Protein AF-A0A0P1M1V3-F1 (afdb_monomer_lite)

Structure (mmCIF, N/CA/C/O backbone):
data_AF-A0A0P1M1V3-F1
#
_entry.id   AF-A0A0P1M1V3-F1
#
loop_
_atom_site.group_PDB
_atom_site.id
_atom_site.type_symbol
_atom_site.label_atom_id
_atom_site.label_alt_id
_atom_site.label_comp_id
_atom_site.label_asym_id
_atom_site.label_entity_id
_atom_site.label_seq_id
_atom_site.pdbx_PDB_ins_code
_atom_site.Cartn_x
_atom_site.Cartn_y
_atom_site.Cartn_z
_atom_site.occupancy
_atom_site.B_iso_or_equiv
_atom_site.auth_seq_id
_atom_site.auth_comp_id
_atom_site.auth_asym_id
_atom_site.auth_atom_id
_atom_site.pdbx_PDB_model_num
ATOM 1 N N . MET A 1 1 ? 12.355 -4.492 -28.643 1.00 44.38 1 MET A N 1
ATOM 2 C CA . MET A 1 1 ? 11.705 -4.405 -27.320 1.00 44.38 1 MET A CA 1
ATOM 3 C C . MET A 1 1 ? 10.808 -3.177 -27.363 1.00 44.38 1 MET A C 1
ATOM 5 O O . MET A 1 1 ? 11.336 -2.089 -27.548 1.00 44.38 1 MET A O 1
ATOM 9 N N . LYS A 1 2 ? 9.476 -3.338 -27.398 1.00 42.91 2 LYS A N 1
ATOM 10 C CA . LYS A 1 2 ? 8.559 -2.183 -27.392 1.00 42.91 2 LYS A CA 1
ATOM 11 C C . LYS A 1 2 ? 8.750 -1.461 -26.060 1.00 42.91 2 LYS A C 1
ATOM 13 O O . LYS A 1 2 ? 8.721 -2.116 -25.024 1.00 42.91 2 LYS A O 1
ATOM 18 N N . VAL A 1 3 ? 8.984 -0.153 -26.103 1.00 54.47 3 VAL A N 1
ATOM 19 C CA . VAL A 1 3 ? 8.944 0.687 -24.904 1.00 54.47 3 VAL A CA 1
ATOM 20 C C . VAL A 1 3 ? 7.489 0.685 -24.451 1.00 54.47 3 VAL A C 1
ATOM 22 O O . VAL A 1 3 ? 6.629 1.232 -25.138 1.00 54.47 3 VAL A O 1
ATOM 25 N N . VAL A 1 4 ? 7.210 -0.041 -23.374 1.00 69.94 4 VAL A N 1
ATOM 26 C CA . VAL A 1 4 ? 5.900 -0.048 -22.723 1.00 69.94 4 VAL A CA 1
ATOM 27 C C . VAL A 1 4 ? 5.718 1.336 -22.102 1.00 69.94 4 VAL A C 1
ATOM 29 O O . VAL A 1 4 ? 6.609 1.815 -21.402 1.00 69.94 4 VAL A O 1
ATOM 32 N N . GLY A 1 5 ? 4.624 2.019 -22.435 1.00 79.00 5 GLY A N 1
ATOM 33 C CA . GLY A 1 5 ? 4.333 3.341 -21.879 1.00 79.00 5 GLY A CA 1
ATOM 34 C C . GLY A 1 5 ? 3.975 3.249 -20.395 1.00 79.00 5 GLY A C 1
ATOM 35 O O . GLY A 1 5 ? 3.451 2.235 -19.947 1.00 79.00 5 GLY A O 1
ATOM 36 N N . GLU A 1 6 ? 4.213 4.314 -19.632 1.00 81.06 6 GLU A N 1
ATOM 37 C CA . GLU A 1 6 ? 3.897 4.367 -18.195 1.00 81.06 6 GLU A CA 1
ATOM 38 C C . GLU A 1 6 ? 2.420 4.052 -17.902 1.00 81.06 6 GLU A C 1
ATOM 40 O O . GLU A 1 6 ? 2.117 3.287 -16.990 1.00 81.06 6 GLU A O 1
ATOM 45 N N . THR A 1 7 ? 1.500 4.560 -18.728 1.00 84.25 7 THR A N 1
ATOM 46 C CA . THR A 1 7 ? 0.062 4.259 -18.628 1.00 84.25 7 THR A CA 1
ATOM 47 C C . THR A 1 7 ? -0.229 2.763 -18.773 1.00 84.25 7 THR A C 1
ATOM 49 O O . THR A 1 7 ? -1.015 2.221 -18.004 1.00 84.25 7 THR A O 1
ATOM 52 N N . ASP A 1 8 ? 0.451 2.079 -19.696 1.00 92.00 8 ASP A N 1
ATOM 53 C CA . ASP A 1 8 ? 0.290 0.636 -19.923 1.00 92.00 8 ASP A CA 1
ATOM 54 C C . ASP A 1 8 ? 0.820 -0.169 -18.721 1.00 92.00 8 ASP A C 1
ATOM 56 O O . ASP A 1 8 ? 0.214 -1.152 -18.301 1.00 92.00 8 ASP A O 1
ATOM 60 N N . LEU A 1 9 ? 1.900 0.300 -18.076 1.00 95.38 9 LEU A N 1
ATOM 61 C CA . LEU A 1 9 ? 2.394 -0.303 -16.833 1.00 95.38 9 LEU A CA 1
ATOM 62 C C . LEU A 1 9 ? 1.395 -0.161 -15.684 1.00 95.38 9 LEU A C 1
ATOM 64 O O . LEU A 1 9 ? 1.157 -1.136 -14.971 1.00 95.38 9 LEU A O 1
ATOM 68 N N . ILE A 1 10 ? 0.804 1.022 -15.501 1.00 96.44 10 ILE A N 1
ATOM 69 C CA . ILE A 1 10 ? -0.176 1.271 -14.434 1.00 96.44 10 ILE A CA 1
ATOM 70 C C . ILE A 1 10 ? -1.425 0.417 -14.649 1.00 96.44 10 ILE A C 1
ATOM 72 O O . ILE A 1 10 ? -1.878 -0.244 -13.714 1.00 96.44 10 ILE A O 1
ATOM 76 N N . GLU A 1 11 ? -1.954 0.374 -15.874 1.00 96.75 11 GLU A N 1
ATOM 77 C CA . GLU A 1 11 ? -3.102 -0.470 -16.216 1.00 96.75 11 GLU A CA 1
ATOM 78 C C . GLU A 1 11 ? -2.796 -1.953 -15.990 1.00 96.75 11 GLU A C 1
ATOM 80 O O . GLU A 1 11 ? -3.601 -2.671 -15.389 1.00 96.75 11 GLU A O 1
ATOM 85 N N . ARG A 1 12 ? -1.603 -2.405 -16.398 1.00 97.00 12 ARG A N 1
ATOM 86 C CA . ARG A 1 12 ? -1.142 -3.777 -16.179 1.00 97.00 12 ARG A CA 1
ATOM 87 C C . ARG A 1 12 ? -1.042 -4.113 -14.693 1.00 97.00 12 ARG A C 1
ATOM 89 O O . ARG A 1 12 ? -1.574 -5.140 -14.275 1.00 97.00 12 ARG A O 1
ATOM 96 N N . PHE A 1 13 ? -0.408 -3.251 -13.900 1.00 97.94 13 PHE A N 1
ATOM 97 C CA . PHE A 1 13 ? -0.297 -3.437 -12.455 1.00 97.94 13 PHE A CA 1
ATOM 98 C C . PHE A 1 13 ? -1.668 -3.464 -11.792 1.00 97.94 13 PHE A C 1
ATOM 100 O O . PHE A 1 13 ? -1.939 -4.375 -11.016 1.00 97.94 13 PHE A O 1
ATOM 107 N N . LYS A 1 14 ? -2.540 -2.500 -12.113 1.00 98.00 14 LYS A N 1
ATOM 108 C CA . LYS A 1 14 ? -3.903 -2.439 -11.582 1.00 98.00 14 LYS A CA 1
ATOM 109 C C . LYS A 1 14 ? -4.644 -3.743 -11.855 1.00 98.00 14 LYS A C 1
ATOM 111 O O . LYS A 1 14 ? -5.178 -4.339 -10.924 1.00 98.00 14 LYS A O 1
ATOM 116 N N . PHE A 1 15 ? -4.626 -4.206 -13.105 1.00 97.38 15 PHE A N 1
ATOM 117 C CA . PHE A 1 15 ? -5.280 -5.449 -13.500 1.00 97.38 15 PHE A CA 1
ATOM 118 C C . PHE A 1 15 ? -4.774 -6.646 -12.685 1.00 97.38 15 PHE A C 1
ATOM 120 O O . PHE A 1 15 ? -5.569 -7.404 -12.132 1.00 97.38 15 PHE A O 1
ATOM 127 N N . GLU A 1 16 ? -3.456 -6.820 -12.587 1.00 97.81 16 GLU A N 1
ATOM 128 C CA . GLU A 1 16 ? -2.856 -7.949 -11.873 1.00 97.81 16 GLU A CA 1
ATOM 129 C C . GLU A 1 16 ? -3.094 -7.865 -10.353 1.00 97.81 16 GLU A C 1
ATOM 131 O O . GLU A 1 16 ? -3.438 -8.869 -9.726 1.00 97.81 16 GLU A O 1
ATOM 136 N N . PHE A 1 17 ? -3.003 -6.665 -9.770 1.00 97.75 17 PHE A N 1
ATOM 137 C CA . PHE A 1 17 ? -3.229 -6.413 -8.346 1.00 97.75 17 PHE A CA 1
ATOM 138 C C . PHE A 1 17 ? -4.689 -6.656 -7.937 1.00 97.75 17 PHE A C 1
ATOM 140 O O . PHE A 1 17 ? -4.954 -7.338 -6.944 1.00 97.75 17 PHE A O 1
ATOM 147 N N . GLU A 1 18 ? -5.652 -6.173 -8.725 1.00 96.94 18 GLU A N 1
ATOM 148 C CA . GLU A 1 18 ? -7.079 -6.423 -8.493 1.00 96.94 18 GLU A CA 1
ATOM 149 C C . GLU A 1 18 ? -7.430 -7.905 -8.704 1.00 96.94 18 GLU A C 1
ATOM 151 O O . GLU A 1 18 ? -8.215 -8.470 -7.938 1.00 96.94 18 GLU A O 1
ATOM 156 N N . ARG A 1 19 ? -6.790 -8.588 -9.669 1.00 95.31 19 ARG A N 1
ATOM 157 C CA . ARG A 1 19 ? -6.991 -10.030 -9.912 1.00 95.31 19 ARG A CA 1
ATOM 158 C C . ARG A 1 19 ? -6.643 -10.885 -8.692 1.00 95.31 19 ARG A C 1
ATOM 160 O O . ARG A 1 19 ? -7.320 -11.881 -8.434 1.00 95.31 19 ARG A O 1
ATOM 167 N N . VAL A 1 20 ? -5.613 -10.510 -7.932 1.00 92.88 20 VAL A N 1
ATOM 168 C CA . VAL A 1 20 ? -5.232 -11.199 -6.682 1.00 92.88 20 VAL A CA 1
ATOM 169 C C . VAL A 1 20 ? -6.001 -10.696 -5.453 1.00 92.88 20 VAL A C 1
ATOM 171 O O . VAL A 1 20 ? -5.816 -11.209 -4.350 1.00 92.88 20 VAL A O 1
ATOM 174 N N . GLY A 1 21 ? -6.934 -9.756 -5.635 1.00 94.56 21 GLY A N 1
ATOM 175 C CA . GLY A 1 21 ? -7.837 -9.253 -4.599 1.00 94.56 21 GLY A CA 1
ATOM 176 C C . GLY A 1 21 ? -7.359 -7.991 -3.881 1.00 94.56 21 GLY A C 1
ATOM 177 O O . GLY A 1 21 ? -7.905 -7.668 -2.827 1.00 94.56 21 GLY A O 1
ATOM 178 N N . GLY A 1 22 ? -6.342 -7.306 -4.407 1.00 96.75 22 GLY A N 1
ATOM 179 C CA . GLY A 1 22 ? -5.983 -5.960 -3.972 1.00 96.75 22 GLY A CA 1
ATOM 180 C C . GLY A 1 22 ? -7.039 -4.929 -4.382 1.00 96.75 22 GLY A C 1
ATOM 181 O O . GLY A 1 22 ? -7.822 -5.156 -5.302 1.00 96.75 22 GLY A O 1
ATOM 182 N N . ILE A 1 23 ? -7.071 -3.793 -3.688 1.00 98.06 23 ILE A N 1
ATOM 183 C CA . ILE A 1 23 ? -7.989 -2.685 -3.977 1.00 98.06 23 ILE A CA 1
ATOM 184 C C . ILE A 1 23 ? -7.159 -1.496 -4.451 1.00 98.06 23 ILE A C 1
ATOM 186 O O . ILE A 1 23 ? -6.410 -0.909 -3.669 1.00 98.06 23 ILE A O 1
ATOM 190 N N . PHE A 1 24 ? -7.268 -1.161 -5.734 1.00 98.19 24 PHE A N 1
ATOM 191 C CA . PHE A 1 24 ? -6.485 -0.100 -6.360 1.00 98.19 24 PHE A CA 1
ATOM 192 C C . PHE A 1 24 ? -7.276 1.209 -6.429 1.00 98.19 24 PHE A C 1
ATOM 194 O O . PHE A 1 24 ? -8.416 1.237 -6.892 1.00 98.19 24 PHE A O 1
ATOM 201 N N . ILE A 1 25 ? -6.661 2.309 -6.002 1.00 98.06 25 ILE A N 1
ATOM 202 C CA . ILE A 1 25 ? -7.234 3.654 -6.045 1.00 98.06 25 ILE A CA 1
ATOM 203 C C . ILE A 1 25 ? -6.195 4.582 -6.664 1.00 98.06 25 ILE A C 1
ATOM 205 O O . ILE A 1 25 ? -5.116 4.766 -6.114 1.00 98.06 25 ILE A O 1
ATOM 209 N N . GLU A 1 26 ? -6.522 5.203 -7.791 1.00 96.44 26 GLU A N 1
ATOM 210 C CA . GLU A 1 26 ? -5.705 6.285 -8.337 1.00 96.44 26 GLU A CA 1
ATOM 211 C C . GLU A 1 26 ? -6.195 7.620 -7.775 1.00 96.44 26 GLU A C 1
ATOM 213 O O . GLU A 1 26 ? -7.395 7.900 -7.768 1.00 96.44 26 GLU A O 1
ATOM 218 N N . THR A 1 27 ? -5.281 8.435 -7.259 1.00 95.44 27 THR A N 1
ATOM 219 C CA . THR A 1 27 ? -5.608 9.706 -6.608 1.00 95.44 27 THR A CA 1
ATOM 220 C C . THR A 1 27 ? -4.494 10.729 -6.823 1.00 95.44 27 THR A C 1
ATOM 222 O O . THR A 1 27 ? -3.451 10.435 -7.391 1.00 95.44 27 THR A O 1
ATOM 225 N N . THR A 1 28 ? -4.723 11.967 -6.395 1.00 93.06 28 THR A N 1
ATOM 226 C CA . THR A 1 28 ? -3.677 12.984 -6.227 1.00 93.06 28 THR A CA 1
ATOM 227 C C . THR A 1 28 ? -3.294 13.107 -4.753 1.00 93.06 28 THR A C 1
ATOM 229 O O . THR A 1 28 ? -4.024 12.606 -3.886 1.00 93.06 28 THR A O 1
ATOM 232 N N . SER A 1 29 ? -2.219 13.843 -4.448 1.00 86.94 29 SER A N 1
ATOM 233 C CA . SER A 1 29 ? -1.828 14.174 -3.069 1.00 86.94 29 SER A CA 1
ATOM 234 C C . SER A 1 29 ? -2.976 14.800 -2.269 1.00 86.94 29 SER A C 1
ATOM 236 O O . SER A 1 29 ? -3.215 14.425 -1.123 1.00 86.94 29 SER A O 1
ATOM 238 N N . GLN A 1 30 ? -3.768 15.685 -2.889 1.00 87.69 30 GLN A N 1
ATOM 239 C CA . GLN A 1 30 ? -4.924 16.319 -2.237 1.00 87.69 30 GLN A CA 1
ATOM 240 C C . GLN A 1 30 ? -6.066 15.329 -1.956 1.00 87.69 30 GLN A C 1
ATOM 242 O O . GLN A 1 30 ? -6.854 15.539 -1.035 1.00 87.69 30 GLN A O 1
ATOM 247 N N . GLY A 1 31 ? -6.167 14.245 -2.729 1.00 93.56 31 GLY A N 1
ATOM 248 C CA . GLY A 1 31 ? -7.190 13.217 -2.550 1.00 93.56 31 GLY A CA 1
ATOM 249 C C . GLY A 1 31 ? -6.849 12.153 -1.500 1.00 93.56 31 GLY A C 1
ATOM 250 O O . GLY A 1 31 ? -7.742 11.400 -1.110 1.00 93.56 31 GLY A O 1
ATOM 251 N N . ILE A 1 32 ? -5.602 12.088 -1.008 1.00 94.94 32 ILE A N 1
ATOM 252 C CA . ILE A 1 32 ? -5.156 11.078 -0.027 1.00 94.94 32 ILE A CA 1
ATOM 253 C C . ILE A 1 32 ? -6.049 11.090 1.218 1.00 94.94 32 ILE A C 1
ATOM 255 O O . ILE A 1 32 ? -6.555 10.043 1.622 1.00 94.94 32 ILE A O 1
ATOM 259 N N . PHE A 1 33 ? -6.291 12.273 1.796 1.00 95.38 33 PHE A N 1
ATOM 260 C CA . PHE A 1 33 ? -7.078 12.414 3.024 1.00 95.38 33 PHE A CA 1
ATOM 261 C C . PHE A 1 33 ? -8.481 11.822 2.882 1.00 95.38 33 PHE A C 1
ATOM 263 O O . PHE A 1 33 ? -8.921 11.041 3.725 1.00 95.38 33 PHE A O 1
ATOM 270 N N . ASN A 1 34 ? -9.175 12.176 1.798 1.00 96.56 34 ASN A N 1
ATOM 271 C CA . ASN A 1 34 ? -10.555 11.762 1.564 1.00 96.56 34 ASN A CA 1
ATOM 272 C C . ASN A 1 34 ? -10.647 10.254 1.319 1.00 96.56 34 ASN A C 1
ATOM 274 O O . ASN A 1 34 ? -11.517 9.592 1.883 1.00 96.56 34 ASN A O 1
ATOM 278 N N . ASN A 1 35 ? -9.726 9.699 0.525 1.00 97.81 35 ASN A N 1
ATOM 279 C CA . ASN A 1 35 ? -9.689 8.264 0.254 1.00 97.81 35 ASN A CA 1
ATOM 280 C C . ASN A 1 35 ? -9.399 7.460 1.527 1.00 97.81 35 ASN A C 1
ATOM 282 O O . ASN A 1 35 ? -10.133 6.524 1.838 1.00 97.81 35 ASN A O 1
ATOM 286 N N . ILE A 1 36 ? -8.393 7.852 2.313 1.00 97.44 36 ILE A N 1
ATOM 287 C CA . ILE A 1 36 ? -8.054 7.149 3.557 1.00 97.44 36 ILE A CA 1
ATOM 288 C C . ILE A 1 36 ? -9.161 7.310 4.603 1.00 97.44 36 ILE A C 1
ATOM 290 O O . ILE A 1 36 ? -9.512 6.334 5.258 1.00 97.44 36 ILE A O 1
ATOM 294 N N . SER A 1 37 ? -9.782 8.486 4.719 1.00 97.19 37 SER A N 1
ATOM 295 C CA . SER A 1 37 ? -10.926 8.696 5.622 1.00 97.19 37 SER A CA 1
ATOM 296 C C . SER A 1 37 ? -12.135 7.833 5.245 1.00 97.19 37 SER A C 1
ATOM 298 O O . SER A 1 37 ? -12.819 7.291 6.119 1.00 97.19 37 SER A O 1
ATOM 300 N N . SER A 1 38 ? -12.376 7.654 3.942 1.00 97.69 38 SER A N 1
ATOM 301 C CA . SER A 1 38 ? -13.408 6.748 3.433 1.00 97.69 38 SER A CA 1
ATOM 302 C C . SER A 1 38 ? -13.100 5.289 3.784 1.00 97.69 38 SER A C 1
ATOM 304 O O . SER A 1 38 ? -13.979 4.581 4.279 1.00 97.69 38 SER A O 1
ATOM 306 N N . ILE A 1 39 ? -11.843 4.850 3.620 1.00 97.81 39 ILE A N 1
ATOM 307 C CA . ILE A 1 39 ? -11.395 3.505 4.019 1.00 97.81 39 ILE A CA 1
ATOM 308 C C . ILE A 1 39 ? -11.557 3.312 5.531 1.00 97.81 39 ILE A C 1
ATOM 310 O O . ILE A 1 39 ? -12.127 2.312 5.954 1.00 97.81 39 ILE A O 1
ATOM 314 N N . ILE A 1 40 ? -11.128 4.281 6.345 1.00 97.19 40 ILE A N 1
ATOM 315 C CA . ILE A 1 40 ? -11.256 4.241 7.810 1.00 97.19 40 ILE A CA 1
ATOM 316 C C . ILE A 1 40 ? -12.704 4.038 8.239 1.00 97.19 40 ILE A C 1
ATOM 318 O O . ILE A 1 40 ? -12.981 3.190 9.087 1.00 97.19 40 ILE A O 1
ATOM 322 N N . THR A 1 41 ? -13.623 4.774 7.618 1.00 96.88 41 THR A N 1
ATOM 323 C CA . THR A 1 41 ? -15.054 4.682 7.917 1.00 96.88 41 THR A CA 1
ATOM 324 C C . THR A 1 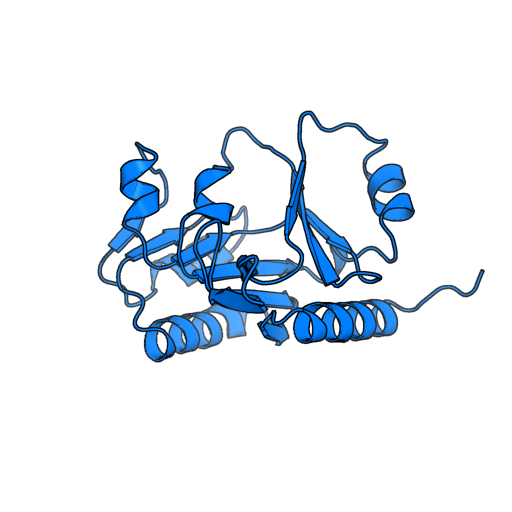41 ? -15.635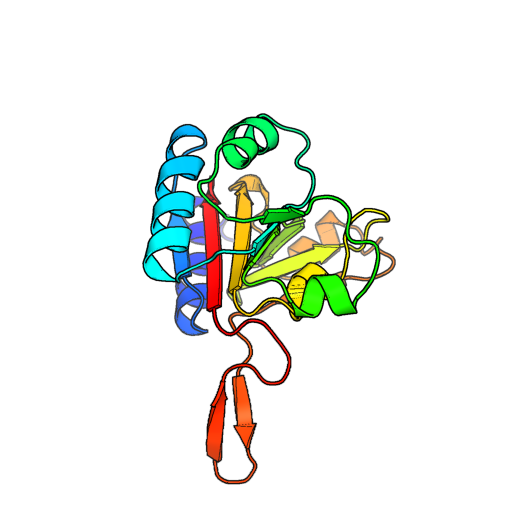 3.345 7.456 1.00 96.88 41 THR A C 1
ATOM 326 O O . THR A 1 41 ? -16.312 2.667 8.224 1.00 96.88 41 THR A O 1
ATOM 329 N N . THR A 1 42 ? -15.343 2.943 6.218 1.00 96.75 42 THR A N 1
ATOM 330 C CA . THR A 1 42 ? -15.867 1.711 5.602 1.00 96.75 42 THR A CA 1
ATOM 331 C C . THR A 1 42 ? -15.402 0.462 6.347 1.00 96.75 42 THR A C 1
ATOM 333 O O . THR A 1 42 ? -16.170 -0.477 6.540 1.00 96.75 42 THR A O 1
ATOM 336 N N . GLU A 1 43 ? -14.148 0.458 6.790 1.00 96.25 43 GLU A N 1
ATOM 337 C CA . GLU A 1 43 ? -13.507 -0.685 7.436 1.00 96.25 43 GLU A CA 1
ATOM 338 C C . GLU A 1 43 ? -13.536 -0.625 8.971 1.00 96.25 43 GLU A C 1
ATOM 340 O O . GLU A 1 43 ? -12.967 -1.502 9.631 1.00 96.25 43 GLU A O 1
ATOM 345 N N . ASN A 1 44 ? -14.177 0.404 9.541 1.00 96.19 44 ASN A N 1
ATOM 346 C CA . ASN A 1 44 ? -14.255 0.657 10.980 1.00 96.19 44 ASN A CA 1
ATOM 347 C C . ASN A 1 44 ? -12.869 0.582 11.662 1.00 96.19 44 ASN A C 1
ATOM 349 O O . ASN A 1 44 ? -12.637 -0.215 12.578 1.00 96.19 44 ASN A O 1
ATOM 353 N N . ILE A 1 45 ? -11.911 1.351 11.138 1.00 97.19 45 ILE A N 1
ATOM 354 C CA . ILE A 1 45 ? -10.528 1.429 11.638 1.00 97.19 45 ILE A CA 1
ATOM 355 C C . ILE A 1 45 ? -10.489 2.405 12.818 1.00 97.19 45 ILE A C 1
ATOM 357 O O . ILE A 1 45 ? -10.803 3.582 12.665 1.00 97.19 45 ILE A O 1
ATOM 361 N N . ALA A 1 46 ? -10.059 1.941 13.990 1.00 96.44 46 ALA A N 1
ATOM 362 C CA . ALA A 1 46 ? -9.919 2.762 15.191 1.00 96.44 46 ALA A CA 1
ATOM 363 C C . ALA A 1 46 ? -8.451 3.021 15.557 1.00 96.44 46 ALA A C 1
ATOM 365 O O . ALA A 1 46 ? -8.123 4.082 16.089 1.00 96.44 46 ALA A O 1
ATOM 366 N N . ARG A 1 47 ? -7.560 2.064 15.286 1.00 96.88 47 ARG A N 1
ATOM 367 C CA . ARG A 1 47 ? -6.127 2.149 15.585 1.00 96.88 47 ARG A CA 1
ATOM 368 C C . ARG A 1 47 ? -5.309 1.951 14.323 1.00 96.88 47 ARG A C 1
ATOM 370 O O . ARG A 1 47 ? -5.417 0.914 13.669 1.00 96.88 47 ARG A O 1
ATOM 377 N N . VAL A 1 48 ? -4.455 2.920 14.019 1.00 97.00 48 VAL A N 1
ATOM 378 C CA . VAL A 1 48 ? -3.636 2.908 12.808 1.00 97.00 48 VAL A CA 1
ATOM 379 C C . VAL A 1 48 ? -2.161 3.076 13.143 1.00 97.00 48 VAL A C 1
ATOM 381 O O . VAL A 1 48 ? -1.790 3.915 13.966 1.00 97.00 48 VAL A O 1
ATOM 384 N N . PHE A 1 49 ? -1.313 2.279 12.498 1.00 96.31 49 PHE A N 1
ATOM 385 C CA . PHE A 1 49 ? 0.111 2.580 12.401 1.00 96.31 49 PHE A CA 1
ATOM 386 C C . PHE A 1 49 ? 0.385 3.401 11.146 1.00 96.31 49 PHE A C 1
ATOM 388 O O . PHE A 1 49 ? -0.125 3.069 10.080 1.00 96.31 49 PHE A O 1
ATOM 395 N N . ILE A 1 50 ? 1.218 4.430 11.260 1.00 95.31 50 ILE A N 1
ATOM 396 C CA . ILE A 1 50 ? 1.618 5.275 10.136 1.00 95.31 50 ILE A CA 1
ATOM 397 C C . ILE A 1 50 ? 3.139 5.262 10.051 1.00 95.31 50 ILE A C 1
ATOM 399 O O . ILE A 1 50 ? 3.825 5.692 10.980 1.00 95.31 50 ILE A O 1
ATOM 403 N N . GLU A 1 51 ? 3.658 4.734 8.943 1.00 93.44 51 GLU A N 1
ATOM 404 C CA . GLU A 1 51 ? 5.071 4.872 8.603 1.00 93.44 51 GLU A CA 1
ATOM 405 C C . GLU A 1 51 ? 5.395 6.351 8.376 1.00 93.44 51 GLU A C 1
ATOM 407 O O . GLU A 1 51 ? 4.576 7.092 7.846 1.00 93.44 51 GLU A O 1
ATOM 412 N N . LYS A 1 52 ? 6.597 6.779 8.756 1.00 90.94 52 LYS A N 1
ATOM 413 C CA . LYS A 1 52 ? 7.059 8.137 8.479 1.00 90.94 52 LYS A CA 1
ATOM 414 C C . LYS A 1 52 ? 7.245 8.346 6.972 1.00 90.94 52 LYS A C 1
ATOM 416 O O . LYS A 1 52 ? 8.021 7.620 6.349 1.00 90.94 52 LYS A O 1
ATOM 421 N N . PHE A 1 53 ? 6.602 9.366 6.416 1.00 87.75 53 PHE A N 1
ATOM 422 C CA . PHE A 1 53 ? 6.807 9.811 5.041 1.00 87.75 53 PHE A CA 1
ATOM 423 C C . PHE A 1 53 ? 7.727 11.044 5.012 1.00 87.75 53 PHE A C 1
ATOM 425 O O . PHE A 1 53 ? 7.619 11.946 5.833 1.00 87.75 53 PHE A O 1
ATOM 432 N N . GLU A 1 54 ? 8.653 11.124 4.055 1.00 76.06 54 GLU A N 1
ATOM 433 C CA . GLU A 1 54 ? 9.561 12.280 3.903 1.00 76.06 54 GLU A CA 1
ATOM 434 C C . GLU A 1 54 ? 8.932 13.416 3.068 1.00 76.06 54 GLU A C 1
ATOM 436 O O . GLU A 1 54 ? 9.611 14.093 2.299 1.00 76.06 54 GLU A O 1
ATOM 441 N N . ASN A 1 55 ? 7.614 13.600 3.165 1.00 82.19 55 ASN A N 1
ATOM 442 C CA . ASN A 1 55 ? 6.852 14.553 2.359 1.00 82.19 55 ASN A CA 1
ATOM 443 C C . ASN A 1 55 ? 5.601 15.060 3.108 1.00 82.19 55 ASN A C 1
ATOM 445 O O . ASN A 1 55 ? 5.363 14.735 4.269 1.00 82.19 55 ASN A O 1
ATOM 449 N N . GLU A 1 56 ? 4.784 15.855 2.418 1.00 87.31 56 GLU A N 1
ATOM 450 C CA . GLU A 1 56 ? 3.539 16.451 2.926 1.00 87.31 56 GLU A CA 1
ATOM 451 C C . GLU A 1 56 ? 2.473 15.439 3.393 1.00 87.31 56 GLU A C 1
ATOM 453 O O . GLU A 1 56 ? 1.515 15.822 4.067 1.00 87.31 56 GLU A O 1
ATOM 458 N N . ILE A 1 57 ? 2.633 14.146 3.086 1.00 88.56 57 ILE A N 1
ATOM 459 C CA . ILE A 1 57 ? 1.692 13.094 3.490 1.00 88.56 57 ILE A CA 1
ATOM 460 C C . ILE A 1 57 ? 1.624 12.988 5.016 1.00 88.56 57 ILE A C 1
ATOM 462 O O . ILE A 1 57 ? 0.529 12.834 5.554 1.00 88.56 57 ILE A O 1
ATOM 466 N N . ASP A 1 58 ? 2.744 13.138 5.729 1.00 89.94 58 ASP A N 1
ATOM 467 C CA . ASP A 1 58 ? 2.758 13.071 7.197 1.00 89.94 58 ASP A CA 1
ATOM 468 C C . ASP A 1 58 ? 1.794 14.093 7.824 1.00 89.94 58 ASP A C 1
ATOM 470 O O . ASP A 1 58 ? 1.100 13.786 8.794 1.00 89.94 58 ASP A O 1
ATOM 474 N N . ASP A 1 59 ? 1.709 15.302 7.266 1.00 89.88 59 ASP A N 1
ATOM 475 C CA . ASP A 1 59 ? 0.817 16.350 7.770 1.00 89.88 59 ASP A CA 1
ATOM 476 C C . ASP A 1 59 ? -0.649 16.087 7.421 1.00 89.88 59 ASP A C 1
ATOM 478 O O . ASP A 1 59 ? -1.542 16.355 8.229 1.00 89.88 59 ASP A O 1
ATOM 482 N N . ILE A 1 60 ? -0.902 15.489 6.257 1.00 90.69 60 ILE A N 1
ATOM 483 C CA . ILE A 1 60 ? -2.242 15.059 5.853 1.00 90.69 60 ILE A CA 1
ATOM 484 C C . ILE A 1 60 ? -2.760 13.976 6.811 1.00 90.69 60 ILE A C 1
ATOM 486 O O . ILE A 1 60 ? -3.893 14.053 7.295 1.00 90.69 60 ILE A O 1
ATOM 490 N N . LEU A 1 61 ? -1.929 12.979 7.117 1.00 92.12 61 LEU A N 1
ATOM 491 C CA . LEU A 1 61 ? -2.336 11.802 7.880 1.00 92.12 61 LEU A CA 1
ATOM 492 C C . LEU A 1 61 ? -2.502 12.059 9.389 1.00 92.12 61 LEU A C 1
ATOM 494 O O . LEU A 1 61 ? -3.247 11.336 10.050 1.00 92.12 61 LEU A O 1
ATOM 498 N N . LYS A 1 62 ? -1.879 13.104 9.951 1.00 89.25 62 LYS A N 1
ATOM 499 C CA . LYS A 1 62 ? -2.064 13.492 11.369 1.00 89.25 62 LYS A CA 1
ATOM 500 C C . LYS A 1 62 ? -3.507 13.862 11.719 1.00 89.25 62 LYS A C 1
ATOM 502 O O . LYS A 1 62 ? -3.887 13.773 12.881 1.00 89.25 62 LYS A O 1
ATOM 507 N N . ASN A 1 63 ? -4.299 14.274 10.729 1.00 90.06 63 ASN A N 1
ATOM 508 C CA . ASN A 1 63 ? -5.668 14.758 10.921 1.00 90.06 63 ASN A CA 1
ATOM 509 C C . ASN A 1 63 ? -6.737 13.664 10.746 1.00 90.06 63 ASN A C 1
ATOM 511 O O . ASN A 1 63 ? -7.931 13.965 10.710 1.00 90.06 63 ASN A O 1
ATOM 515 N N . LEU A 1 64 ? -6.334 12.398 10.595 1.00 93.25 64 LEU A N 1
ATOM 516 C CA . LEU A 1 64 ? -7.272 11.290 10.438 1.00 93.25 64 LEU A CA 1
ATOM 517 C C . LEU A 1 64 ? -8.115 11.101 11.704 1.00 93.25 64 LEU A C 1
ATOM 519 O O . LEU A 1 64 ? -7.609 11.093 12.825 1.00 93.25 64 LEU A O 1
ATOM 523 N N . SER A 1 65 ? -9.419 10.907 11.516 1.00 94.00 65 SER A N 1
ATOM 524 C CA . SER A 1 65 ? -10.367 10.682 12.612 1.00 94.00 65 SER A CA 1
ATOM 525 C C . SER A 1 65 ? -10.336 9.223 13.070 1.00 94.00 65 SER A C 1
ATOM 527 O O . SER A 1 65 ? -11.173 8.417 12.677 1.00 94.00 65 SER A O 1
ATOM 529 N N . VAL A 1 66 ? -9.346 8.887 13.896 1.00 95.00 66 VAL A N 1
ATOM 530 C CA . VAL A 1 66 ? -9.157 7.563 14.508 1.00 95.00 66 VAL A CA 1
ATOM 531 C C . VAL A 1 66 ? -8.958 7.704 16.016 1.00 95.00 66 VAL A C 1
ATOM 533 O O . VAL A 1 66 ? -8.582 8.762 16.513 1.00 95.00 66 VAL A O 1
ATOM 536 N N . THR A 1 67 ? -9.192 6.632 16.769 1.00 95.88 67 THR A N 1
ATOM 537 C CA . THR A 1 67 ? -8.978 6.625 18.223 1.00 95.88 67 THR A CA 1
ATOM 538 C C . THR A 1 67 ? -7.498 6.718 18.587 1.00 95.88 67 THR A C 1
ATOM 540 O O . THR A 1 67 ? -7.154 7.330 19.595 1.00 95.88 67 THR A O 1
ATOM 543 N N . GLN A 1 68 ? -6.618 6.098 17.796 1.00 95.38 68 GLN A N 1
ATOM 544 C CA . GLN A 1 68 ? -5.188 6.077 18.082 1.00 95.38 68 GLN A CA 1
ATOM 545 C C . GLN A 1 68 ? -4.347 6.029 16.804 1.00 95.38 68 GLN A C 1
ATOM 547 O O . GLN A 1 68 ? -4.556 5.171 15.946 1.00 95.38 68 GLN A O 1
ATOM 552 N N . ILE A 1 69 ? -3.343 6.905 16.735 1.00 95.38 69 ILE A N 1
ATOM 553 C CA . ILE A 1 69 ? -2.280 6.885 15.726 1.00 95.38 69 ILE A CA 1
ATOM 554 C C . ILE A 1 69 ? -0.978 6.457 16.404 1.00 95.38 69 ILE A C 1
ATOM 556 O O . ILE A 1 69 ? -0.588 7.020 17.427 1.00 95.38 69 ILE A O 1
ATOM 560 N N . ILE A 1 70 ? -0.303 5.460 15.836 1.00 94.38 70 ILE A N 1
ATOM 561 C CA . ILE A 1 70 ? 0.997 4.961 16.291 1.00 94.38 70 ILE A CA 1
ATOM 562 C C . ILE A 1 70 ? 2.015 5.208 15.180 1.00 94.38 70 ILE A C 1
ATOM 564 O O . ILE A 1 70 ? 1.838 4.744 14.062 1.00 94.38 70 ILE A O 1
ATOM 568 N N . THR A 1 71 ? 3.101 5.908 15.486 1.00 92.50 71 THR A N 1
ATOM 569 C CA . THR A 1 71 ? 4.192 6.171 14.525 1.00 92.50 71 THR A CA 1
ATOM 570 C C . THR A 1 71 ? 5.488 5.459 14.901 1.00 92.50 71 THR A C 1
ATOM 572 O O . THR A 1 71 ? 6.332 5.205 14.048 1.00 92.50 71 THR A O 1
ATOM 575 N N . GLN A 1 72 ? 5.642 5.095 16.175 1.00 91.31 72 GLN A N 1
ATOM 576 C CA . GLN A 1 72 ? 6.792 4.363 16.700 1.00 91.31 72 GLN A CA 1
ATOM 577 C C . GLN A 1 72 ? 6.291 3.226 17.598 1.00 91.31 72 GLN A C 1
ATOM 579 O O . GLN A 1 72 ? 6.019 3.452 18.776 1.00 91.31 72 GLN A O 1
ATOM 584 N N . PRO A 1 73 ? 6.084 2.019 17.051 1.00 89.44 73 PRO A N 1
ATOM 585 C CA . PRO A 1 73 ? 5.689 0.872 17.848 1.00 89.44 73 PRO A CA 1
ATOM 586 C C . PRO A 1 73 ? 6.850 0.435 18.747 1.00 89.44 73 PRO A C 1
ATOM 588 O O . PRO A 1 73 ? 7.996 0.365 18.308 1.00 89.44 73 PRO A O 1
ATOM 591 N N . HIS A 1 74 ? 6.548 0.101 19.998 1.00 89.12 74 HIS A N 1
ATOM 592 C CA . HIS A 1 74 ? 7.554 -0.365 20.961 1.00 89.12 74 HIS A CA 1
ATOM 593 C C . HIS A 1 74 ? 7.602 -1.892 21.079 1.00 89.12 74 HIS A C 1
ATOM 595 O O . HIS A 1 74 ? 8.521 -2.432 21.692 1.00 89.12 74 HIS A O 1
ATOM 601 N N . SER A 1 75 ? 6.622 -2.597 20.505 1.00 90.44 75 SER A N 1
ATOM 602 C CA . SER A 1 75 ? 6.577 -4.057 20.508 1.00 90.44 75 SER A CA 1
ATOM 603 C C . SER A 1 75 ? 5.758 -4.616 19.340 1.00 90.44 75 SER A C 1
ATOM 605 O O . SER A 1 75 ? 4.979 -3.908 18.693 1.00 90.44 75 SER A O 1
ATOM 607 N N . ILE A 1 76 ? 5.932 -5.911 19.068 1.00 88.50 76 ILE A N 1
ATOM 608 C CA . ILE A 1 76 ? 5.174 -6.630 18.036 1.00 88.50 76 ILE A CA 1
ATOM 609 C C . ILE A 1 76 ? 3.706 -6.776 18.457 1.00 88.50 76 ILE A C 1
ATOM 611 O O . ILE A 1 76 ? 2.812 -6.659 17.624 1.00 88.50 76 ILE A O 1
ATOM 615 N N . GLU A 1 77 ? 3.444 -6.963 19.749 1.00 89.88 77 GLU A N 1
ATOM 616 C CA . GLU A 1 77 ? 2.102 -7.107 20.319 1.00 89.88 77 GLU A CA 1
ATOM 617 C C . GLU A 1 77 ? 1.273 -5.837 20.119 1.00 89.88 77 GLU A C 1
ATOM 619 O O . GLU A 1 77 ? 0.079 -5.922 19.844 1.00 89.88 77 GLU A O 1
ATOM 624 N N . GLN A 1 78 ? 1.902 -4.658 20.188 1.00 90.44 78 GLN A N 1
ATOM 625 C CA . GLN A 1 78 ? 1.233 -3.399 19.868 1.00 90.44 78 GLN A CA 1
ATOM 626 C C . GLN A 1 78 ? 0.782 -3.365 18.399 1.00 90.44 78 GLN A C 1
ATOM 628 O O . GLN A 1 78 ? -0.345 -2.968 18.112 1.00 90.44 78 GLN A O 1
ATOM 633 N N . LEU A 1 79 ? 1.628 -3.834 17.473 1.00 89.62 79 LEU A N 1
ATOM 634 C CA . LEU A 1 79 ? 1.294 -3.952 16.046 1.00 89.62 79 LEU A CA 1
ATOM 635 C C . LEU A 1 79 ? 0.300 -5.085 15.743 1.00 89.62 79 LEU A C 1
ATOM 637 O O . LEU A 1 79 ? -0.331 -5.074 14.692 1.00 89.62 79 LEU A O 1
ATOM 641 N N . ALA A 1 80 ? 0.128 -6.053 16.639 1.00 88.69 80 ALA A N 1
ATOM 642 C CA . ALA A 1 80 ? -0.914 -7.070 16.513 1.00 88.69 80 ALA A CA 1
ATOM 643 C C . ALA A 1 80 ? -2.305 -6.551 16.937 1.00 88.69 80 ALA A C 1
ATOM 645 O O . ALA A 1 80 ? -3.314 -7.172 16.619 1.00 88.69 80 ALA A O 1
ATOM 646 N N . GLN A 1 81 ? -2.368 -5.424 17.657 1.00 90.88 81 GLN A N 1
ATOM 647 C CA . GLN A 1 81 ? -3.611 -4.822 18.163 1.00 90.88 81 GLN A CA 1
ATOM 648 C C . GLN A 1 81 ? -4.125 -3.647 17.318 1.00 90.88 81 GLN A C 1
ATOM 650 O O . GLN A 1 81 ? -5.174 -3.076 17.641 1.00 90.88 81 GLN A O 1
ATOM 655 N N . ILE A 1 82 ? -3.388 -3.250 16.277 1.00 94.25 82 ILE A N 1
ATOM 656 C CA . ILE A 1 82 ? -3.826 -2.212 15.340 1.00 94.25 82 ILE A CA 1
ATOM 657 C C . ILE A 1 82 ? -4.722 -2.795 14.253 1.00 94.25 82 ILE A C 1
ATOM 659 O O . ILE A 1 82 ? -4.579 -3.942 13.833 1.00 94.25 82 ILE A O 1
ATOM 663 N N . ASP A 1 83 ? -5.638 -1.967 13.771 1.00 96.00 83 ASP A N 1
ATOM 664 C CA . ASP A 1 83 ? -6.585 -2.354 12.735 1.00 96.00 83 ASP A CA 1
ATOM 665 C C . ASP A 1 83 ? -5.957 -2.231 11.346 1.00 96.00 83 ASP A C 1
ATOM 667 O O . ASP A 1 83 ? -6.154 -3.092 10.488 1.00 96.00 83 ASP A O 1
ATOM 671 N N . ALA A 1 84 ? -5.188 -1.164 11.125 1.00 97.06 84 ALA A N 1
ATOM 672 C CA . ALA A 1 84 ? -4.576 -0.888 9.838 1.00 97.06 84 ALA A CA 1
ATOM 673 C C . ALA A 1 84 ? -3.154 -0.339 9.958 1.00 97.06 84 ALA A C 1
ATOM 675 O O . ALA A 1 84 ? -2.808 0.334 10.930 1.00 97.06 84 ALA A O 1
ATOM 676 N N . SER A 1 85 ? -2.347 -0.577 8.932 1.00 96.62 85 SER A N 1
ATOM 677 C CA . SER A 1 85 ? -1.101 0.148 8.691 1.00 96.62 85 SER A CA 1
ATOM 678 C C . SER A 1 85 ? -1.208 1.001 7.437 1.00 96.62 85 SER A C 1
ATOM 680 O O . SER A 1 85 ? -1.779 0.576 6.435 1.00 96.62 85 SER A O 1
ATOM 682 N N . ILE A 1 86 ? -0.632 2.197 7.491 1.00 96.94 86 ILE A N 1
ATOM 683 C CA . ILE A 1 86 ? -0.426 3.080 6.349 1.00 96.94 86 ILE A CA 1
ATOM 684 C C . ILE A 1 86 ? 1.078 3.162 6.117 1.00 96.94 86 ILE A C 1
ATOM 686 O O . ILE A 1 86 ? 1.816 3.600 7.002 1.00 96.94 86 ILE A O 1
ATOM 690 N N . THR A 1 87 ? 1.547 2.710 4.956 1.00 96.12 87 THR A N 1
ATOM 691 C CA . THR A 1 87 ? 2.981 2.681 4.640 1.00 96.12 87 THR A CA 1
ATOM 692 C C . THR A 1 87 ? 3.262 3.182 3.232 1.00 96.12 87 THR A C 1
ATOM 694 O O . THR A 1 87 ? 2.401 3.142 2.355 1.00 96.12 87 THR A O 1
ATOM 697 N N . GLY A 1 88 ? 4.505 3.587 2.984 1.00 95.31 88 GLY A N 1
ATOM 698 C CA . GLY A 1 88 ? 5.028 3.663 1.624 1.00 95.31 88 GLY A CA 1
ATOM 699 C C . GLY A 1 88 ? 5.446 2.280 1.119 1.00 95.31 88 GLY A C 1
ATOM 700 O O . GLY A 1 88 ? 5.474 1.312 1.885 1.00 95.31 88 GLY A O 1
ATOM 701 N N . CYS A 1 89 ? 5.830 2.194 -0.151 1.00 95.56 89 CYS A N 1
ATOM 702 C CA . CYS A 1 89 ? 6.573 1.067 -0.721 1.00 95.56 89 CYS A CA 1
ATOM 703 C C . CYS A 1 89 ? 7.800 1.558 -1.501 1.00 95.56 89 CYS A C 1
ATOM 705 O O . CYS A 1 89 ? 7.939 2.762 -1.753 1.00 95.56 89 CYS A O 1
ATOM 707 N N . ASP A 1 90 ? 8.676 0.631 -1.888 1.00 95.19 90 ASP A N 1
ATOM 708 C CA . ASP A 1 90 ? 9.884 0.932 -2.662 1.00 95.19 90 ASP A CA 1
ATOM 709 C C . ASP A 1 90 ? 9.658 0.713 -4.161 1.00 95.19 90 ASP A C 1
ATOM 711 O O . ASP A 1 90 ? 10.041 1.564 -4.958 1.00 95.19 90 ASP A O 1
ATOM 715 N N . PHE A 1 91 ? 8.971 -0.372 -4.542 1.00 96.88 91 PHE A N 1
ATOM 716 C CA . PHE A 1 91 ? 8.644 -0.666 -5.941 1.00 96.88 91 PHE A CA 1
ATOM 717 C C . PHE A 1 91 ? 7.274 -1.327 -6.096 1.00 96.88 91 PHE A C 1
ATOM 719 O O . PHE A 1 91 ? 6.779 -1.986 -5.180 1.00 96.88 91 PHE A O 1
ATOM 726 N N . LEU A 1 92 ? 6.701 -1.184 -7.290 1.00 97.88 92 LEU A N 1
ATOM 727 C CA . LEU A 1 92 ? 5.518 -1.900 -7.763 1.00 97.88 92 LEU A CA 1
ATOM 728 C C . LEU A 1 92 ? 5.902 -2.694 -9.012 1.00 97.88 92 LEU A C 1
ATOM 730 O O . LEU A 1 92 ? 6.485 -2.129 -9.930 1.00 97.88 92 LEU A O 1
ATOM 734 N N . VAL A 1 93 ? 5.597 -3.987 -9.068 1.00 97.75 93 VAL A N 1
ATOM 735 C CA . VAL A 1 93 ? 5.938 -4.849 -10.210 1.00 97.75 93 VAL A CA 1
ATOM 736 C C . VAL A 1 93 ? 4.673 -5.175 -10.993 1.00 97.75 93 VAL A C 1
ATOM 738 O O . VAL A 1 93 ? 3.785 -5.872 -10.497 1.00 97.75 93 VAL A O 1
ATOM 741 N N . ALA A 1 94 ? 4.578 -4.627 -12.206 1.00 97.50 94 ALA A N 1
ATOM 742 C CA . ALA A 1 94 ? 3.370 -4.643 -13.023 1.00 97.50 94 ALA A CA 1
ATOM 743 C C . ALA A 1 94 ? 2.988 -6.044 -13.505 1.00 97.50 94 ALA A C 1
ATOM 745 O O . ALA A 1 94 ? 1.805 -6.369 -13.516 1.00 97.50 94 ALA A O 1
ATOM 746 N N . GLU A 1 95 ? 3.957 -6.890 -13.866 1.00 95.00 95 GLU A N 1
ATOM 747 C CA . GLU A 1 95 ? 3.683 -8.233 -14.395 1.00 95.00 95 GLU A CA 1
ATOM 748 C C . GLU A 1 95 ? 2.863 -9.136 -13.457 1.00 95.00 95 GLU A C 1
ATOM 750 O O . GLU A 1 95 ? 2.099 -9.967 -13.953 1.00 95.00 95 GLU A O 1
ATOM 755 N N . THR A 1 96 ? 2.988 -8.948 -12.138 1.00 96.06 96 THR A N 1
ATOM 756 C CA . THR A 1 96 ? 2.349 -9.772 -11.098 1.00 96.06 96 THR A CA 1
ATOM 757 C C . THR A 1 96 ? 1.449 -8.990 -10.143 1.00 96.06 96 THR A C 1
ATOM 759 O O . THR A 1 96 ? 0.802 -9.606 -9.297 1.00 96.06 96 THR A O 1
ATOM 762 N N . GLY A 1 97 ? 1.402 -7.656 -10.231 1.00 96.56 97 GLY A N 1
ATOM 763 C CA . GLY A 1 97 ? 0.688 -6.830 -9.251 1.00 96.56 97 GLY A CA 1
ATOM 764 C C . GLY A 1 97 ? 1.329 -6.894 -7.859 1.00 96.56 97 GLY A C 1
ATOM 765 O O . GLY A 1 97 ? 0.630 -6.907 -6.848 1.00 96.56 97 GLY A O 1
ATOM 766 N N . THR A 1 98 ? 2.658 -7.005 -7.787 1.00 97.62 98 THR A N 1
ATOM 767 C CA . THR A 1 98 ? 3.388 -7.179 -6.520 1.00 97.62 98 THR A CA 1
ATOM 768 C C . THR A 1 98 ? 3.879 -5.844 -5.973 1.00 97.62 98 THR A C 1
ATOM 770 O O . THR A 1 98 ? 4.490 -5.052 -6.688 1.00 97.62 98 THR A O 1
ATOM 773 N N . ILE A 1 99 ? 3.679 -5.622 -4.677 1.00 97.81 99 ILE A N 1
ATOM 774 C CA . ILE A 1 99 ? 4.242 -4.498 -3.928 1.00 97.81 99 ILE A CA 1
ATOM 775 C C . ILE A 1 99 ? 5.533 -4.965 -3.258 1.00 97.81 99 ILE A C 1
ATOM 777 O O . ILE A 1 99 ? 5.557 -6.016 -2.613 1.00 97.81 99 ILE A O 1
ATOM 781 N N . VAL A 1 100 ? 6.603 -4.185 -3.395 1.00 96.38 100 VAL A N 1
ATOM 782 C CA . VAL A 1 100 ? 7.922 -4.514 -2.852 1.00 96.38 100 VAL A CA 1
ATOM 783 C C . VAL A 1 100 ? 8.341 -3.494 -1.806 1.00 96.38 100 VAL A C 1
ATOM 785 O O . VAL A 1 100 ? 8.280 -2.280 -2.017 1.00 96.38 100 VAL A O 1
ATOM 788 N N . PHE A 1 101 ? 8.816 -4.022 -0.685 1.00 95.06 101 PHE A N 1
ATOM 789 C CA . PHE A 1 101 ? 9.361 -3.277 0.435 1.00 95.06 101 PHE A CA 1
ATOM 790 C C . PHE A 1 101 ? 10.798 -3.727 0.672 1.00 95.06 101 PHE A C 1
ATOM 792 O O . PHE A 1 101 ? 11.056 -4.909 0.899 1.00 95.06 101 PHE A O 1
ATOM 799 N N . ILE A 1 102 ? 11.733 -2.791 0.647 1.00 92.62 102 ILE A N 1
ATOM 800 C CA . ILE A 1 102 ? 13.121 -3.018 1.031 1.00 92.62 102 ILE A CA 1
ATOM 801 C C . ILE A 1 102 ? 13.229 -2.760 2.530 1.00 92.62 102 ILE A C 1
ATOM 803 O O . ILE A 1 102 ? 12.690 -1.780 3.053 1.00 92.62 102 ILE A O 1
ATOM 807 N N . HIS A 1 103 ? 13.912 -3.653 3.241 1.00 87.75 103 HIS A N 1
ATOM 808 C CA . HIS A 1 103 ? 14.172 -3.456 4.658 1.00 87.75 103 HIS A CA 1
ATOM 809 C C . HIS A 1 103 ? 14.983 -2.177 4.901 1.00 87.75 103 HIS A C 1
ATOM 811 O O . HIS A 1 103 ? 15.968 -1.905 4.219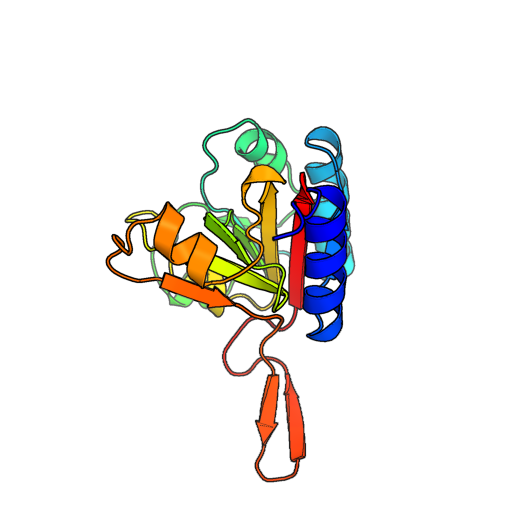 1.00 87.75 103 HIS A O 1
ATOM 817 N N . LYS A 1 104 ? 14.548 -1.396 5.889 1.00 85.50 104 LYS A N 1
ATOM 818 C CA . LYS A 1 104 ? 15.191 -0.170 6.371 1.00 85.50 104 LYS A CA 1
ATOM 819 C C . LYS A 1 104 ? 15.059 -0.156 7.890 1.00 85.50 104 LYS A C 1
ATOM 821 O O . LYS A 1 104 ? 14.079 -0.695 8.404 1.00 85.50 104 LYS A O 1
ATOM 826 N N . GLU A 1 105 ? 15.976 0.508 8.591 1.00 80.31 105 GLU A N 1
ATOM 827 C CA . GLU A 1 105 ? 15.972 0.572 10.066 1.00 80.31 105 GLU A CA 1
ATOM 828 C C . GLU A 1 105 ? 14.617 1.021 10.643 1.00 80.31 105 GLU A C 1
ATOM 830 O O . GLU A 1 105 ? 14.166 0.496 11.656 1.00 80.31 105 GLU A O 1
ATOM 835 N N . ASN A 1 106 ? 13.923 1.928 9.950 1.00 74.56 106 ASN A N 1
ATOM 836 C CA . ASN A 1 106 ? 12.640 2.489 10.387 1.00 74.56 106 ASN A CA 1
ATOM 837 C C . ASN A 1 106 ? 11.400 1.794 9.788 1.00 74.56 106 ASN A C 1
ATOM 839 O O . ASN A 1 106 ? 10.282 2.269 9.985 1.00 74.56 106 ASN A O 1
ATOM 843 N N . ARG A 1 107 ? 11.566 0.681 9.055 1.00 85.12 107 ARG A N 1
ATOM 844 C CA . ARG A 1 107 ? 10.460 -0.079 8.449 1.00 85.12 107 ARG A CA 1
ATOM 845 C C . ARG A 1 107 ? 10.270 -1.413 9.165 1.00 85.12 107 ARG A C 1
ATOM 847 O O . ARG A 1 107 ? 11.007 -2.378 8.957 1.00 85.12 107 ARG A O 1
ATOM 854 N N . PHE A 1 108 ? 9.213 -1.494 9.965 1.00 85.12 108 PHE A N 1
ATOM 855 C CA . PHE A 1 108 ? 8.862 -2.697 10.713 1.00 85.12 108 PHE A CA 1
ATOM 856 C C . PHE A 1 108 ? 8.181 -3.725 9.803 1.00 85.12 108 PHE A C 1
ATOM 858 O O . PHE A 1 108 ? 7.058 -3.522 9.360 1.00 85.12 108 PHE A O 1
ATOM 865 N N . LYS A 1 109 ? 8.810 -4.881 9.560 1.00 87.38 109 LYS A N 1
ATOM 866 C CA . LYS A 1 109 ? 8.184 -5.987 8.800 1.00 87.38 109 LYS A CA 1
ATOM 867 C C . LYS A 1 109 ? 6.796 -6.356 9.348 1.00 87.38 109 LYS A C 1
ATOM 869 O O . LYS A 1 109 ? 5.874 -6.654 8.595 1.00 87.38 109 LYS A O 1
ATOM 874 N N . SER A 1 110 ? 6.649 -6.331 10.668 1.00 89.31 110 SER A N 1
ATOM 875 C CA . SER A 1 110 ? 5.399 -6.619 11.370 1.00 89.31 110 SER A CA 1
ATOM 876 C C . SER A 1 110 ? 4.274 -5.643 11.029 1.00 89.31 110 SER A C 1
ATOM 878 O O . SER A 1 110 ? 3.128 -6.075 11.003 1.00 89.31 110 SER A O 1
ATOM 880 N N . SER A 1 111 ? 4.555 -4.374 10.709 1.00 90.38 111 SER A N 1
ATOM 881 C CA . SER A 1 111 ? 3.500 -3.429 10.321 1.00 90.38 111 SER A CA 1
ATOM 882 C C . SER A 1 111 ? 2.938 -3.704 8.924 1.00 90.38 111 SER A C 1
ATOM 884 O O . SER A 1 111 ? 1.822 -3.296 8.633 1.00 90.38 111 SER A O 1
ATOM 886 N N . ILE A 1 112 ? 3.666 -4.437 8.079 1.00 91.00 112 ILE A N 1
ATOM 887 C CA . ILE A 1 112 ? 3.208 -4.871 6.749 1.00 91.00 112 ILE A CA 1
ATOM 888 C C . ILE A 1 112 ? 2.354 -6.145 6.846 1.00 91.00 112 ILE A C 1
ATOM 890 O O . ILE A 1 112 ? 1.449 -6.351 6.046 1.00 91.00 112 ILE A O 1
ATOM 894 N N . LEU A 1 113 ? 2.650 -7.022 7.812 1.00 88.44 113 LEU A N 1
ATOM 895 C CA . LEU A 1 113 ? 2.090 -8.377 7.853 1.00 88.44 113 LEU A CA 1
ATOM 896 C C . LEU A 1 113 ? 1.013 -8.591 8.919 1.00 88.44 113 LEU A C 1
ATOM 898 O O . LEU A 1 113 ? 0.138 -9.420 8.721 1.00 88.44 113 LEU A O 1
ATOM 902 N N . LEU A 1 114 ? 1.080 -7.917 10.065 1.00 90.94 114 LEU A N 1
ATOM 903 C CA . LEU A 1 114 ? 0.169 -8.203 11.181 1.00 90.94 114 LEU A CA 1
ATOM 904 C C . LEU A 1 114 ? -1.188 -7.498 11.095 1.00 90.94 114 LEU A C 1
ATOM 906 O O . LEU A 1 114 ? -2.186 -8.139 11.429 1.00 90.94 114 LEU A O 1
ATOM 910 N N . PRO A 1 115 ? -1.275 -6.218 10.683 1.00 92.62 115 PRO A N 1
ATOM 911 C CA . PRO A 1 115 ? -2.552 -5.515 10.677 1.00 92.62 115 PRO A CA 1
ATOM 912 C C . PRO A 1 115 ? -3.534 -6.159 9.704 1.00 92.62 115 PRO A C 1
ATOM 914 O O . P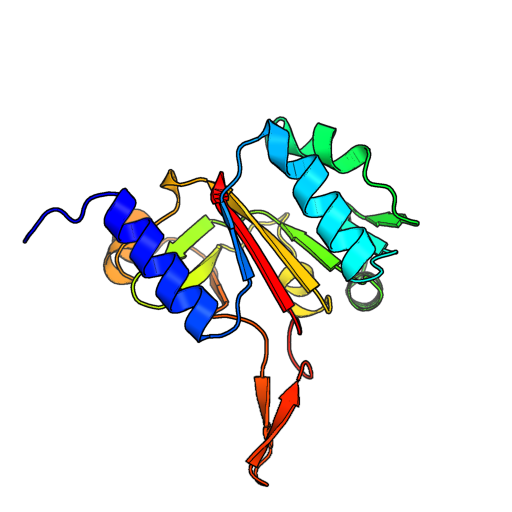RO A 1 115 ? -3.157 -6.570 8.604 1.00 92.62 115 PRO A O 1
ATOM 917 N N . ARG A 1 116 ? -4.819 -6.208 10.079 1.00 92.94 116 ARG A N 1
ATOM 918 C CA . ARG A 1 116 ? -5.856 -6.801 9.215 1.00 92.94 116 ARG A CA 1
ATOM 919 C C . ARG A 1 116 ? -5.981 -6.072 7.875 1.00 92.94 116 ARG A C 1
ATOM 921 O O . ARG A 1 116 ? -6.398 -6.681 6.891 1.00 92.94 116 ARG A O 1
ATOM 928 N N . ILE A 1 117 ? -5.641 -4.786 7.840 1.00 95.88 117 ILE A N 1
ATOM 929 C CA . ILE A 1 117 ? -5.704 -3.936 6.654 1.00 95.88 117 ILE A CA 1
ATOM 930 C C . ILE A 1 117 ? -4.340 -3.287 6.438 1.00 95.88 117 ILE A C 1
ATOM 932 O O . ILE A 1 117 ? -3.778 -2.685 7.350 1.00 95.88 117 ILE A O 1
ATOM 936 N N . HIS A 1 118 ? -3.831 -3.356 5.214 1.00 96.94 118 HIS A N 1
ATOM 937 C CA . HIS A 1 118 ? -2.625 -2.636 4.817 1.00 96.94 118 HIS A CA 1
ATOM 938 C C . HIS A 1 118 ? -2.969 -1.628 3.724 1.00 96.94 118 HIS A C 1
ATOM 940 O O . HIS A 1 118 ? -3.477 -2.000 2.671 1.00 96.94 118 HIS A O 1
ATOM 946 N N . ILE A 1 119 ? -2.734 -0.348 3.991 1.00 98.00 119 ILE A N 1
ATOM 947 C CA . ILE A 1 119 ? -2.937 0.765 3.066 1.00 98.00 119 ILE A CA 1
ATOM 948 C C . ILE A 1 119 ? -1.557 1.235 2.607 1.00 98.00 119 ILE A C 1
ATOM 950 O O . ILE A 1 119 ? -0.736 1.673 3.412 1.00 98.00 119 ILE A O 1
ATOM 954 N N . ILE A 1 120 ? -1.292 1.144 1.310 1.00 97.69 120 ILE A N 1
ATOM 955 C CA . ILE A 1 120 ? -0.029 1.547 0.702 1.00 97.69 120 ILE A CA 1
ATOM 956 C C . ILE A 1 120 ? -0.249 2.834 -0.079 1.00 97.69 120 ILE A C 1
ATOM 958 O O . ILE A 1 120 ? -1.184 2.917 -0.870 1.00 97.69 120 ILE A O 1
ATOM 962 N N . ILE A 1 121 ? 0.632 3.813 0.112 1.00 97.25 121 ILE A N 1
ATOM 963 C CA . ILE A 1 121 ? 0.705 5.010 -0.730 1.00 97.25 121 ILE A CA 1
ATOM 964 C C . ILE A 1 121 ? 1.966 4.908 -1.590 1.00 97.25 121 ILE A C 1
ATOM 966 O O . ILE A 1 121 ? 3.068 4.703 -1.069 1.00 97.25 121 ILE A O 1
ATOM 970 N N . ALA A 1 122 ? 1.812 5.018 -2.906 1.00 96.50 122 ALA A N 1
ATOM 971 C CA . ALA A 1 122 ? 2.899 4.830 -3.859 1.00 96.50 122 ALA A CA 1
ATOM 972 C C . ALA A 1 122 ? 2.862 5.881 -4.968 1.00 96.50 122 ALA A C 1
ATOM 974 O O . ALA A 1 122 ? 1.797 6.194 -5.482 1.00 96.50 122 ALA A O 1
ATOM 975 N N . ASP A 1 123 ? 4.029 6.374 -5.371 1.00 94.81 123 ASP A N 1
ATOM 976 C CA . ASP A 1 123 ? 4.172 7.261 -6.526 1.00 94.81 123 ASP A CA 1
ATOM 977 C C . ASP A 1 123 ? 4.210 6.454 -7.830 1.00 94.81 123 ASP A C 1
ATOM 979 O O . ASP A 1 123 ? 4.818 5.375 -7.870 1.00 94.81 123 ASP A O 1
ATOM 983 N N . ARG A 1 124 ? 3.664 7.004 -8.925 1.00 94.25 124 ARG A N 1
ATOM 984 C CA . ARG A 1 124 ? 3.735 6.384 -10.270 1.00 94.25 124 ARG A CA 1
ATOM 985 C C . ARG A 1 124 ? 5.148 5.943 -10.670 1.00 94.25 124 ARG A C 1
ATOM 987 O O . ARG A 1 124 ? 5.330 4.848 -11.198 1.00 94.25 124 ARG A O 1
ATOM 994 N N . GLY A 1 125 ? 6.170 6.731 -10.326 1.00 93.25 125 GLY A N 1
ATOM 995 C CA . GLY A 1 125 ? 7.575 6.447 -10.654 1.00 93.25 125 GLY A CA 1
ATOM 996 C C . GLY A 1 125 ? 8.170 5.189 -10.003 1.00 93.25 125 GLY A C 1
ATOM 997 O O . GLY A 1 125 ? 9.275 4.783 -10.363 1.00 93.25 125 GLY A O 1
ATOM 998 N N . LYS A 1 126 ? 7.464 4.553 -9.058 1.00 95.25 126 LYS A N 1
ATOM 999 C CA . LYS A 1 126 ? 7.900 3.308 -8.401 1.00 95.25 126 LYS A CA 1
ATOM 1000 C C . LYS A 1 126 ? 7.551 2.050 -9.194 1.00 95.25 126 LYS A C 1
ATOM 1002 O O . LYS A 1 126 ? 7.96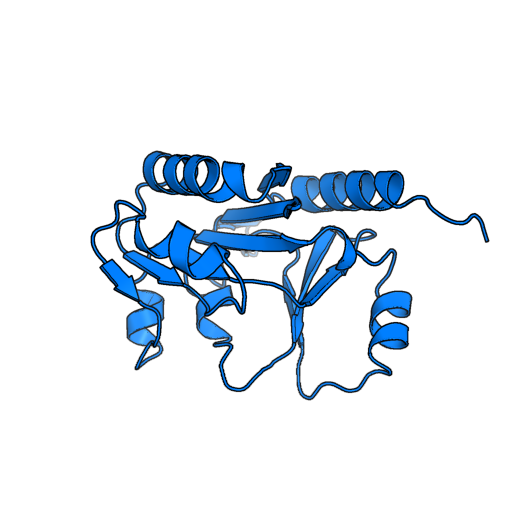8 0.954 -8.810 1.00 95.25 126 LYS A O 1
ATOM 1007 N N . ILE A 1 127 ? 6.795 2.179 -10.283 1.00 96.44 127 ILE A N 1
ATOM 1008 C CA . ILE A 1 127 ? 6.387 1.039 -11.097 1.00 96.44 127 ILE A CA 1
ATOM 1009 C C . ILE A 1 127 ? 7.533 0.527 -11.981 1.00 96.44 127 ILE A C 1
ATOM 1011 O O . ILE A 1 127 ? 8.278 1.285 -12.603 1.00 96.44 127 ILE A O 1
ATOM 1015 N N . CYS A 1 128 ? 7.690 -0.789 -12.005 1.00 95.81 128 CYS A N 1
ATOM 1016 C CA . CYS A 1 128 ? 8.588 -1.538 -12.871 1.00 95.81 128 CYS A CA 1
ATOM 1017 C C . CYS A 1 128 ? 7.753 -2.542 -13.662 1.00 95.81 128 CYS A C 1
ATOM 1019 O O . CYS A 1 128 ? 6.759 -3.067 -13.158 1.00 95.81 128 CYS A O 1
ATOM 1021 N N . SER A 1 129 ? 8.169 -2.836 -14.887 1.00 95.69 129 SER A N 1
ATOM 1022 C CA . SER A 1 129 ? 7.513 -3.834 -15.724 1.00 95.69 129 SER A CA 1
ATOM 1023 C C . SER A 1 129 ? 7.657 -5.235 -15.132 1.00 95.69 129 SER A C 1
ATOM 1025 O O . SER A 1 129 ? 6.658 -5.938 -14.974 1.00 95.69 129 SER A O 1
ATOM 1027 N N . THR A 1 130 ? 8.886 -5.607 -14.750 1.00 95.50 130 THR A N 1
ATOM 1028 C CA . THR A 1 130 ? 9.230 -6.957 -14.276 1.00 95.50 130 THR A CA 1
ATOM 1029 C C . THR A 1 130 ? 10.166 -6.956 -13.067 1.00 95.50 130 THR A C 1
ATOM 1031 O O . THR A 1 130 ? 10.774 -5.934 -12.722 1.00 95.50 130 THR A O 1
ATOM 1034 N N .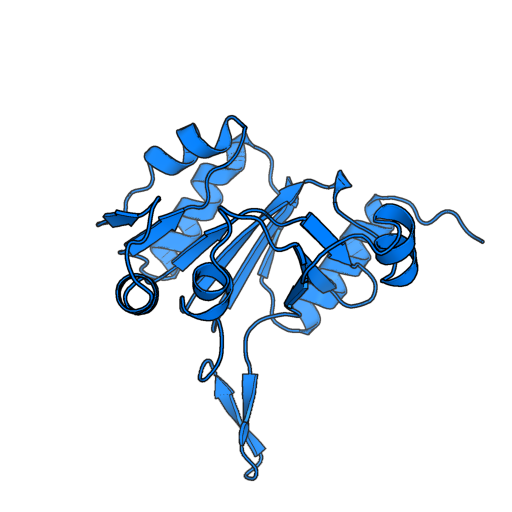 PHE A 1 131 ? 10.320 -8.115 -12.424 1.00 94.50 131 PHE A N 1
ATOM 1035 C CA . PHE A 1 131 ? 11.310 -8.308 -11.365 1.00 94.50 131 PHE A CA 1
ATOM 1036 C C . PHE A 1 131 ? 12.750 -8.137 -11.861 1.00 94.50 131 PHE A C 1
ATOM 1038 O O . PHE A 1 131 ? 13.577 -7.607 -11.120 1.00 94.50 131 PHE A O 1
ATOM 1045 N N . GLU A 1 132 ? 13.075 -8.517 -13.101 1.00 93.38 132 GLU A N 1
ATOM 1046 C CA . GLU A 1 132 ? 14.411 -8.291 -13.668 1.00 93.38 132 GLU A CA 1
ATOM 1047 C C . GLU A 1 132 ? 14.740 -6.800 -13.741 1.00 93.38 132 GLU A C 1
ATOM 1049 O O . GLU A 1 132 ? 15.856 -6.401 -13.408 1.00 93.38 132 GLU A O 1
ATOM 1054 N N . GLU A 1 133 ? 13.769 -5.965 -14.126 1.00 93.88 133 GLU A N 1
ATOM 1055 C CA . GLU A 1 133 ? 13.939 -4.511 -14.127 1.00 93.88 133 GLU A CA 1
ATOM 1056 C C . GLU A 1 133 ? 14.183 -3.982 -12.707 1.00 93.88 133 GLU A C 1
ATOM 1058 O O . GLU A 1 133 ? 15.093 -3.178 -12.494 1.00 93.88 133 GLU A O 1
ATOM 1063 N N . LEU A 1 134 ? 13.420 -4.466 -11.722 1.00 93.25 134 LEU A N 1
ATOM 1064 C CA . LEU A 1 134 ? 13.606 -4.108 -10.315 1.00 93.25 134 LEU A CA 1
ATOM 1065 C C . LEU A 1 134 ? 15.008 -4.486 -9.813 1.00 93.25 134 LEU A C 1
ATOM 1067 O O . LEU A 1 134 ? 15.706 -3.659 -9.215 1.00 93.25 134 LEU A O 1
ATOM 1071 N N . PHE A 1 135 ? 15.452 -5.721 -10.056 1.00 92.12 135 PHE A N 1
ATOM 1072 C CA . PHE A 1 135 ? 16.772 -6.180 -9.620 1.00 92.12 135 PHE A CA 1
ATOM 1073 C C . PHE A 1 135 ? 17.903 -5.449 -10.352 1.00 92.12 135 PHE A C 1
ATOM 1075 O O . PHE A 1 135 ? 18.928 -5.150 -9.739 1.00 92.12 135 PHE A O 1
ATOM 1082 N N . ALA A 1 136 ? 17.702 -5.081 -11.620 1.00 92.00 136 ALA A N 1
ATOM 1083 C CA . ALA A 1 136 ? 18.640 -4.247 -12.362 1.00 92.00 136 ALA A CA 1
ATOM 1084 C C . ALA A 1 136 ? 18.738 -2.830 -11.768 1.00 92.00 136 ALA A C 1
ATOM 1086 O O . ALA A 1 136 ? 19.847 -2.355 -11.522 1.00 92.00 136 ALA A O 1
ATOM 1087 N N . LYS A 1 137 ? 17.604 -2.176 -11.462 1.00 89.69 137 LYS A N 1
ATOM 1088 C CA . LYS A 1 137 ? 17.561 -0.831 -10.845 1.00 89.69 137 LYS A CA 1
ATOM 1089 C C . LYS A 1 137 ? 18.233 -0.784 -9.473 1.00 89.69 137 LYS A C 1
ATOM 1091 O O . LYS A 1 137 ? 18.862 0.209 -9.126 1.00 89.69 137 LYS A O 1
ATOM 1096 N N . THR A 1 138 ? 18.106 -1.855 -8.697 1.00 88.88 138 THR A N 1
ATOM 1097 C CA . THR A 1 138 ? 18.694 -1.960 -7.351 1.00 88.88 138 THR A CA 1
ATOM 1098 C C . THR A 1 138 ? 20.118 -2.518 -7.357 1.00 88.88 138 THR A C 1
ATOM 1100 O O . THR A 1 138 ? 20.761 -2.563 -6.309 1.00 88.88 138 THR A O 1
ATOM 1103 N N . ALA A 1 139 ? 20.616 -2.978 -8.511 1.00 87.88 139 ALA A N 1
ATOM 1104 C CA . ALA A 1 139 ? 21.836 -3.779 -8.632 1.00 87.88 139 ALA A CA 1
ATOM 1105 C C . ALA A 1 139 ? 21.877 -4.984 -7.662 1.00 87.88 139 ALA A C 1
ATOM 1107 O O . ALA A 1 139 ? 22.957 -5.414 -7.255 1.00 87.88 139 ALA A O 1
ATOM 1108 N N . GLY A 1 140 ? 20.708 -5.480 -7.236 1.00 76.81 140 GLY A N 1
ATOM 1109 C CA . GLY A 1 140 ? 20.574 -6.516 -6.207 1.00 76.81 140 GLY A CA 1
ATOM 1110 C C . GLY A 1 140 ? 21.091 -6.122 -4.815 1.00 76.81 140 GLY A C 1
ATOM 1111 O O . GLY A 1 140 ? 21.339 -7.002 -3.996 1.00 76.81 140 GLY A O 1
ATOM 1112 N N . LYS A 1 141 ? 21.306 -4.829 -4.536 1.00 81.94 141 LYS A N 1
ATOM 1113 C CA . LYS A 1 141 ? 21.888 -4.351 -3.273 1.00 81.94 141 LYS A CA 1
ATOM 1114 C C . LYS A 1 141 ? 20.807 -4.017 -2.247 1.00 81.94 141 LYS A C 1
ATOM 1116 O O . LYS A 1 141 ? 20.419 -2.862 -2.095 1.00 81.94 141 LYS A O 1
ATOM 1121 N N . PHE A 1 142 ? 20.338 -5.030 -1.533 1.00 83.94 142 PHE A N 1
ATOM 1122 C CA . PHE A 1 142 ? 19.464 -4.901 -0.366 1.00 83.94 142 PHE A CA 1
ATOM 1123 C C . PHE A 1 142 ? 19.701 -6.092 0.570 1.00 83.94 142 PHE A C 1
ATOM 1125 O O . PHE A 1 142 ? 19.931 -7.204 0.101 1.00 83.94 142 PHE A O 1
ATOM 1132 N N . ASP A 1 143 ? 19.622 -5.877 1.884 1.00 83.50 143 ASP A N 1
ATOM 1133 C CA . ASP A 1 143 ? 19.816 -6.963 2.858 1.00 83.50 143 ASP A CA 1
ATOM 1134 C C . ASP A 1 143 ? 18.630 -7.932 2.858 1.00 83.50 143 ASP A C 1
ATOM 1136 O O . ASP A 1 143 ? 18.786 -9.151 2.901 1.00 83.50 143 ASP A O 1
ATOM 1140 N N . SER A 1 144 ? 17.414 -7.385 2.802 1.00 88.06 144 SER A N 1
ATOM 1141 C CA . SER A 1 144 ? 16.188 -8.167 2.689 1.00 88.06 144 SER A CA 1
ATOM 1142 C C . SER A 1 144 ? 15.078 -7.382 1.998 1.00 88.06 144 SER A C 1
ATOM 1144 O O . SER A 1 144 ? 14.992 -6.154 2.094 1.00 88.06 144 SER A O 1
ATOM 1146 N N . ILE A 1 145 ? 14.224 -8.122 1.294 1.00 90.88 145 ILE A N 1
ATOM 1147 C CA . ILE A 1 145 ? 13.031 -7.616 0.618 1.00 90.88 145 ILE A CA 1
ATOM 1148 C C . ILE A 1 145 ? 11.802 -8.383 1.087 1.00 90.88 145 ILE A C 1
ATOM 1150 O O . ILE A 1 145 ? 11.849 -9.589 1.333 1.00 90.88 145 ILE A O 1
ATOM 1154 N N . PHE A 1 146 ? 10.687 -7.673 1.176 1.00 91.31 146 PHE A N 1
ATOM 1155 C CA . PHE A 1 146 ? 9.366 -8.236 1.400 1.00 91.31 146 PHE A CA 1
ATOM 1156 C C . PHE A 1 146 ? 8.515 -7.947 0.175 1.00 91.31 146 PHE A C 1
ATOM 1158 O O . PHE A 1 146 ? 8.461 -6.816 -0.303 1.00 91.31 146 PHE A O 1
ATOM 1165 N N . MET A 1 147 ? 7.863 -8.982 -0.333 1.00 93.38 147 MET A N 1
ATOM 1166 C CA . MET A 1 147 ? 7.027 -8.909 -1.522 1.00 93.38 147 MET A CA 1
ATOM 1167 C C . MET A 1 147 ? 5.611 -9.327 -1.144 1.00 93.38 147 MET A C 1
ATOM 1169 O O . MET A 1 147 ? 5.415 -10.402 -0.576 1.00 93.38 147 MET A O 1
ATOM 1173 N N . VAL A 1 148 ? 4.635 -8.472 -1.440 1.00 93.19 148 VAL A N 1
ATOM 1174 C CA . VAL A 1 148 ? 3.215 -8.700 -1.149 1.00 93.19 148 VAL A CA 1
ATOM 1175 C C . VAL A 1 148 ? 2.446 -8.694 -2.464 1.00 93.19 148 VAL A C 1
ATOM 1177 O O . VAL A 1 148 ? 2.446 -7.698 -3.181 1.00 93.19 148 VAL A O 1
ATOM 1180 N N . THR A 1 149 ? 1.787 -9.809 -2.776 1.00 93.06 149 THR A N 1
ATOM 1181 C CA . THR A 1 149 ? 1.001 -9.987 -4.007 1.00 93.06 149 THR A CA 1
ATOM 1182 C C . THR A 1 149 ? -0.459 -10.215 -3.631 1.00 93.06 149 THR A C 1
ATOM 1184 O O . THR A 1 149 ? -0.952 -11.341 -3.627 1.00 93.06 149 THR A O 1
ATOM 1187 N N . GLY A 1 150 ? -1.124 -9.127 -3.245 1.00 86.75 150 GLY A N 1
ATOM 1188 C CA . GLY A 1 150 ? -2.501 -9.139 -2.754 1.00 86.75 150 GLY A CA 1
ATOM 1189 C C . GLY A 1 150 ? -2.658 -9.564 -1.283 1.00 86.75 150 GLY A C 1
ATOM 1190 O O . GLY A 1 150 ? -1.667 -9.783 -0.580 1.00 86.75 150 GLY A O 1
ATOM 1191 N N . PRO A 1 151 ? -3.909 -9.645 -0.794 1.00 84.75 151 PRO A N 1
ATOM 1192 C CA . PRO A 1 151 ? -4.216 -10.046 0.577 1.00 84.75 151 PRO A CA 1
ATOM 1193 C C . PRO A 1 151 ? -3.852 -11.499 0.894 1.00 84.75 151 PRO A C 1
ATOM 1195 O O . PRO A 1 151 ? -3.856 -12.372 0.025 1.00 84.75 151 PRO A O 1
ATOM 1198 N N . SER A 1 152 ? -3.613 -11.782 2.174 1.00 78.56 152 SER A N 1
ATOM 1199 C CA . SER A 1 152 ? -3.305 -13.131 2.646 1.00 78.56 152 SER A CA 1
ATOM 1200 C C . SER A 1 152 ? -4.516 -14.056 2.534 1.00 78.56 152 SER A C 1
ATOM 1202 O O . SER A 1 152 ? -5.577 -13.820 3.122 1.00 78.56 152 SER A O 1
ATOM 1204 N N . ARG A 1 153 ? -4.336 -15.153 1.796 1.00 71.88 153 ARG A N 1
ATOM 1205 C CA . ARG A 1 153 ? -5.312 -16.233 1.641 1.00 71.88 153 ARG A CA 1
ATOM 1206 C C . ARG A 1 153 ? -4.593 -17.553 1.871 1.00 71.88 153 ARG A C 1
ATOM 1208 O O . ARG A 1 153 ? -3.655 -17.869 1.147 1.00 71.88 153 ARG A O 1
ATOM 1215 N N . THR A 1 154 ? -5.028 -18.316 2.869 1.00 62.19 154 THR A N 1
ATOM 1216 C CA . THR A 1 154 ? -4.561 -19.695 3.054 1.00 62.19 154 THR A CA 1
ATOM 1217 C C . THR A 1 154 ? -5.684 -20.615 2.604 1.00 62.19 154 THR A C 1
ATOM 1219 O O . THR A 1 154 ? -6.822 -20.474 3.052 1.00 62.19 154 THR A O 1
ATOM 1222 N N . ALA A 1 155 ? -5.390 -21.512 1.669 1.00 53.25 155 ALA A N 1
ATOM 1223 C CA . ALA A 1 155 ? -6.293 -22.605 1.349 1.00 53.25 155 ALA A CA 1
ATOM 1224 C C . ALA A 1 155 ? -5.979 -23.749 2.315 1.00 53.25 155 ALA A C 1
ATOM 1226 O O . ALA A 1 155 ? -4.844 -24.225 2.343 1.00 53.25 155 ALA A O 1
ATOM 1227 N N . ASP A 1 156 ? -6.960 -24.155 3.117 1.00 55.22 156 ASP A N 1
ATOM 1228 C CA . ASP A 1 156 ? -6.841 -25.373 3.914 1.00 55.22 156 ASP A CA 1
ATOM 1229 C C . ASP A 1 156 ? -6.803 -26.598 2.978 1.00 55.22 156 ASP A C 1
ATOM 1231 O O . ASP A 1 156 ? -7.277 -26.538 1.837 1.00 55.22 156 ASP A O 1
ATOM 1235 N N . ILE A 1 157 ? -6.255 -27.723 3.441 1.00 57.22 157 ILE A N 1
ATOM 1236 C CA . ILE A 1 157 ? -6.183 -29.000 2.706 1.00 57.22 157 ILE A CA 1
ATOM 1237 C C . ILE A 1 157 ? -7.585 -29.441 2.241 1.00 57.22 157 ILE A C 1
ATOM 1239 O O . ILE A 1 157 ? -7.736 -30.067 1.190 1.00 57.22 157 ILE A O 1
ATOM 1243 N N . GLU A 1 158 ? -8.626 -29.021 2.963 1.00 60.53 158 GLU A N 1
ATOM 1244 C CA . GLU A 1 158 ? -10.040 -29.237 2.640 1.00 60.53 158 GLU A CA 1
ATOM 1245 C C . GLU A 1 158 ? -10.603 -28.288 1.557 1.00 60.53 158 GLU A C 1
ATOM 1247 O O . GLU A 1 158 ? -11.796 -28.316 1.262 1.00 60.53 158 GLU A O 1
ATOM 1252 N N . LYS A 1 159 ? -9.755 -27.464 0.919 1.00 55.75 159 LYS A N 1
ATOM 1253 C CA . LYS A 1 159 ? -10.096 -26.470 -0.123 1.00 55.75 159 LYS A CA 1
ATOM 1254 C C . LYS A 1 159 ? -11.026 -25.345 0.337 1.00 55.75 159 LYS A C 1
ATOM 1256 O O . LYS A 1 159 ? -11.613 -24.651 -0.495 1.00 55.75 159 LYS A O 1
ATOM 1261 N N . VAL A 1 160 ? -11.127 -25.117 1.641 1.00 55.62 160 VAL A N 1
ATOM 1262 C CA . VAL A 1 160 ? -11.792 -23.932 2.183 1.00 55.62 160 VAL A CA 1
ATOM 1263 C C . VAL A 1 160 ? -10.761 -22.810 2.266 1.00 55.62 160 VAL A C 1
ATOM 1265 O O . VAL A 1 160 ? -9.702 -22.962 2.872 1.00 55.62 160 VAL A O 1
ATOM 1268 N N . ILE A 1 161 ? -11.045 -21.681 1.616 1.00 56.53 161 ILE A N 1
ATOM 1269 C CA . ILE A 1 161 ? -10.210 -20.485 1.744 1.00 56.53 161 ILE A CA 1
ATOM 1270 C C . ILE A 1 161 ? -10.514 -19.865 3.105 1.00 56.53 161 ILE A C 1
ATOM 1272 O O . ILE A 1 161 ? -11.615 -19.358 3.318 1.00 56.53 161 ILE A O 1
ATOM 1276 N N . VAL A 1 162 ? -9.531 -19.877 4.005 1.00 56.91 162 VAL A N 1
ATOM 1277 C CA . VAL A 1 162 ? -9.600 -19.144 5.271 1.00 56.91 162 VAL A CA 1
ATOM 1278 C C . VAL A 1 162 ? -8.859 -17.812 5.087 1.00 56.91 162 VAL A C 1
ATOM 1280 O O . VAL A 1 162 ? -7.644 -17.804 4.849 1.00 56.91 162 VAL A O 1
ATOM 1283 N N . PRO A 1 163 ? -9.558 -16.664 5.135 1.00 59.19 163 PRO A N 1
ATOM 1284 C CA . PRO A 1 163 ? -8.913 -15.362 5.009 1.00 59.19 163 PRO A CA 1
ATOM 1285 C C . PRO A 1 163 ? -8.100 -15.012 6.269 1.00 59.19 163 PRO A C 1
ATOM 1287 O O . PRO A 1 163 ? -8.587 -15.158 7.386 1.00 59.19 163 PRO A O 1
ATOM 1290 N N . GLY A 1 164 ? -6.882 -14.482 6.091 1.00 57.72 164 GLY A N 1
ATOM 1291 C CA . GLY A 1 164 ? -6.215 -13.668 7.120 1.00 57.72 164 GLY A CA 1
ATOM 1292 C C . GLY A 1 164 ? -5.518 -14.366 8.293 1.00 57.72 164 GLY A C 1
ATOM 1293 O O . GLY A 1 164 ? -5.405 -13.752 9.348 1.00 57.72 164 GLY A O 1
ATOM 1294 N N . VAL A 1 165 ? -5.037 -15.605 8.150 1.00 61.31 165 VAL A N 1
ATOM 1295 C CA . VAL A 1 165 ? -4.294 -16.295 9.235 1.00 61.31 165 VAL A CA 1
ATOM 1296 C C . VAL A 1 165 ? -2.829 -15.826 9.342 1.00 61.31 165 VAL A C 1
ATOM 1298 O O . VAL A 1 165 ? -2.240 -15.862 10.419 1.00 61.31 165 VAL A O 1
ATOM 1301 N N . HIS A 1 166 ? -2.234 -15.353 8.239 1.00 67.06 166 HIS A N 1
ATOM 1302 C CA . HIS A 1 166 ? -0.793 -15.062 8.146 1.00 67.06 166 HIS A CA 1
ATOM 1303 C C . HIS A 1 166 ? -0.449 -13.698 7.517 1.00 67.06 166 HIS A C 1
ATOM 1305 O O . HIS A 1 166 ? 0.710 -13.450 7.186 1.00 67.06 166 HIS A O 1
ATOM 1311 N N . GLY A 1 167 ? -1.434 -12.818 7.318 1.00 76.88 167 GLY A N 1
ATOM 1312 C CA . GLY A 1 167 ? -1.228 -11.516 6.684 1.00 76.88 167 GLY A CA 1
ATOM 1313 C C . GLY A 1 167 ? -2.505 -10.670 6.604 1.00 76.88 167 GLY A C 1
ATOM 1314 O O . GLY A 1 167 ? -3.573 -11.154 6.997 1.00 76.88 167 GLY A O 1
ATOM 1315 N N . PRO A 1 168 ? -2.436 -9.452 6.034 1.00 87.25 168 PRO A N 1
ATOM 1316 C CA . PRO A 1 168 ? -3.592 -8.575 5.894 1.00 87.25 168 PRO A CA 1
ATOM 1317 C C . PRO A 1 168 ? -4.721 -9.238 5.104 1.00 87.25 168 PRO A C 1
ATOM 1319 O O . PRO A 1 168 ? -4.497 -9.861 4.064 1.00 87.25 168 PRO A O 1
ATOM 1322 N N . GLN A 1 169 ? -5.949 -9.071 5.581 1.00 91.38 169 GLN A N 1
ATOM 1323 C CA . GLN A 1 169 ? -7.174 -9.524 4.919 1.00 91.38 169 GLN A CA 1
ATOM 1324 C C . GLN A 1 169 ? -7.554 -8.623 3.743 1.00 91.38 169 GLN A C 1
ATOM 1326 O O . GLN A 1 169 ? -8.196 -9.080 2.797 1.00 91.38 169 GLN A O 1
ATOM 1331 N N . LYS A 1 170 ? -7.155 -7.348 3.800 1.00 94.38 170 LYS A N 1
ATOM 1332 C CA . LYS A 1 170 ? -7.335 -6.366 2.729 1.00 94.38 170 LYS A CA 1
ATOM 1333 C C . LYS A 1 170 ? -6.052 -5.580 2.517 1.00 94.38 170 LYS A C 1
ATOM 1335 O O . LYS A 1 170 ? -5.385 -5.194 3.475 1.00 94.38 170 LYS A O 1
ATOM 1340 N N . VAL A 1 171 ? -5.744 -5.327 1.251 1.00 96.94 171 VAL A N 1
ATOM 1341 C CA . VAL A 1 171 ? -4.592 -4.529 0.834 1.00 96.94 171 VAL A CA 1
ATOM 1342 C C . VAL A 1 171 ? -5.100 -3.452 -0.116 1.00 96.94 171 VAL A C 1
ATOM 1344 O O . VAL A 1 171 ? -5.598 -3.768 -1.196 1.00 96.94 171 VAL A O 1
ATOM 1347 N N . TYR A 1 172 ? -5.002 -2.197 0.309 1.00 98.25 172 TYR A N 1
ATOM 1348 C CA . TYR A 1 172 ? -5.327 -1.019 -0.489 1.00 98.25 172 TYR A CA 1
ATOM 1349 C C . TYR A 1 172 ? -4.042 -0.427 -1.046 1.00 98.25 172 TYR A C 1
ATOM 1351 O O . TYR A 1 172 ? -3.063 -0.297 -0.315 1.00 98.25 172 TYR A O 1
ATOM 1359 N N . LEU A 1 173 ? -4.057 -0.015 -2.308 1.00 98.31 173 LEU A N 1
ATOM 1360 C CA . LEU A 1 173 ? -2.983 0.765 -2.903 1.00 98.31 173 LEU A CA 1
ATOM 1361 C C . LEU A 1 173 ? -3.549 2.066 -3.458 1.00 98.31 173 LEU A C 1
ATOM 1363 O O . LEU A 1 173 ? -4.394 2.047 -4.349 1.00 98.31 173 LEU A O 1
ATOM 1367 N N . LEU A 1 174 ? -3.074 3.181 -2.912 1.00 98.12 174 LEU A N 1
ATOM 1368 C CA . LEU A 1 174 ? -3.328 4.527 -3.398 1.00 98.12 174 LEU A CA 1
ATOM 1369 C C . LEU A 1 174 ? -2.130 4.946 -4.251 1.00 98.12 174 LEU A C 1
ATOM 1371 O O . LEU A 1 174 ? -1.043 5.179 -3.716 1.00 98.12 174 LEU A O 1
ATOM 1375 N N . LEU A 1 175 ? -2.326 5.018 -5.565 1.00 97.44 175 LEU A N 1
ATOM 1376 C CA . LEU A 1 175 ? -1.317 5.502 -6.501 1.00 97.44 175 LEU A CA 1
ATOM 1377 C C . LEU A 1 175 ? -1.463 7.020 -6.671 1.00 97.44 175 LEU A C 1
ATOM 1379 O O . LEU A 1 175 ? -2.565 7.484 -6.979 1.00 97.44 175 LEU A O 1
ATOM 1383 N N . ILE A 1 176 ? -0.368 7.760 -6.471 1.00 94.19 176 ILE A N 1
ATOM 1384 C CA . ILE A 1 176 ? -0.284 9.225 -6.605 1.00 94.19 176 ILE A CA 1
ATOM 1385 C C . ILE A 1 176 ? 0.596 9.682 -7.758 1.00 94.19 176 ILE A C 1
ATOM 1387 O O . ILE A 1 176 ? 1.590 8.997 -8.097 1.00 94.19 176 ILE A O 1
#

Sequence (176 aa):
MKVVGETDLIERFKFEFERVGGIFIETTSQGIFNNISSIITTENIARVFIEKFENEIDDILKNLSVTQIITQPHSIEQLAQIDASITGCDFLVAETGTIVFIHKENRFKSSILLPRIHIIIADRGKICSTFEELFAKTAGKFDSIFMVTGPSRTADIEKVIVPGVHGPQKVYLLLI

Foldseek 3Di:
DDPQDLVNLVVLLCVLLVVQPAAEAEDDLVCPLVVVLVVCVVQVFAEEEEEDDPDCVVVSVVPRPHNYYHDDDPDLVVLLPGQEYEEEFQAAARNRSKTKHFDDPRDDPSRQFRHQEYEYEYESVRYDPHVVRVCVVCVVPGPDMDMDRFADWDQDPVRDTDGRPTGHSYYYYYYD

Radius of gyration: 16.09 Å; chains: 1; bounding box: 38×46×48 Å

pLDDT: mean 89.12, std 11.86, range [42.91, 98.31]

Secondary structure (DSSP, 8-state):
-----HHHHHHHHHHHHHHTT-EEEE--GGGHHHHHHHHHHHTT--EEEEPPPSSTHHHHHTT---SEEESS-S-HHHHHS-SEEEEE-SEEETTTTEEEEE--TT--HHHHHSSSEEEEEE-GGGEESSHHHHHHHHTT--S-EEEE-SS-EEE-TTS-EEESSSS-SEEEEEE-

Organism: NCBI:txid1633631

InterPro domains:
  IPR003741 LUD domain [PF02589] (74-176)
  IPR024185 5-formyltetrahydrofolate cyclo-ligase-like domain superfamily [G3DSA:3.40.50.10420] (4-176)
  IPR037171 NagB/RpiA transferase-like [SSF100950] (7-176)